Protein AF-A0A965Q0L2-F1 (afdb_monomer_lite)

pLDDT: mean 70.06, std 15.33, range [37.72, 89.75]

Sequence (156 aa):
MGNNLRKDFRWWAVSHHTKYLQKKIMDEVQKKPTAEKDEENMQDQEENAIVDRLFRSFEDLEKAIGSARKTLEERGEVPEEVVARLNSYDTILDKQRKLAHRLCENIKKGDWDEVTRQVGLINGLSGMIRDDARAILSSLSLNSDDEVSTDKMHFC

Radius of gyration: 21.9 Å; chains: 1; bounding box: 73×29×65 Å

Secondary structure (DSSP, 8-state):
---SHHHHHHHHHHHHHHHHHHHHHHHHHTS-----SS-TTTHHHHHHHHHHHHHHHHHHHHHHHHHHHHHHHHTS---HHHHHHHHHHHHHHHHHHHHHHHHHHHHHHT-HHHHHHHHHHHHHHHHHHHHHHHHHHHHHHHTTS-----------

Foldseek 3Di:
DDDDPVLVVLVVVLVVLVVVLLVVVVVVLPPDPDDDPDPVPPPVVVVVVSLVVQVVSLVSVVVSLVVVVVVQVVVPDDPPVLVVLSVVLVVLSVVLVVLSVVLVVCVVVVVSVSNVVSSVVSVVSVVVNVVVVVVSVVVVVVVPPPPPDPPDPPDD

Structure (mmCIF, N/CA/C/O backbone):
data_AF-A0A965Q0L2-F1
#
_entry.id   AF-A0A965Q0L2-F1
#
loop_
_atom_site.group_PDB
_atom_site.id
_atom_site.type_symbol
_atom_site.label_atom_id
_atom_site.label_alt_id
_atom_site.label_comp_id
_atom_site.label_asym_id
_atom_site.label_entity_id
_atom_site.label_seq_id
_atom_site.pdbx_PDB_ins_code
_atom_site.Cartn_x
_atom_site.Cartn_y
_atom_site.Cartn_z
_atom_site.occupancy
_atom_site.B_iso_or_equiv
_atom_site.auth_seq_id
_atom_site.auth_comp_id
_atom_site.auth_asym_id
_atom_site.auth_atom_id
_atom_site.pdbx_PDB_model_num
ATOM 1 N N . MET A 1 1 ? -18.254 20.289 20.245 1.00 41.69 1 MET A N 1
ATOM 2 C CA . MET A 1 1 ? -18.509 19.603 18.957 1.00 41.69 1 MET A CA 1
ATOM 3 C C . MET A 1 1 ? -17.598 20.227 17.906 1.00 41.69 1 MET A C 1
ATOM 5 O O . MET A 1 1 ? -17.702 21.428 17.717 1.00 41.69 1 MET A O 1
ATOM 9 N N . GLY A 1 2 ? -16.653 19.495 17.297 1.00 44.34 2 GLY A N 1
ATOM 10 C CA . GLY A 1 2 ? -15.778 20.132 16.292 1.00 44.34 2 GLY A CA 1
ATOM 11 C C . GLY A 1 2 ? -14.551 19.388 15.748 1.00 44.34 2 GLY A C 1
ATOM 12 O O . GLY A 1 2 ? -13.742 20.038 15.097 1.00 44.34 2 GLY A O 1
ATOM 13 N N . ASN A 1 3 ? -14.377 18.074 15.960 1.00 38.41 3 ASN A N 1
ATOM 14 C CA . ASN A 1 3 ? -13.125 17.385 15.576 1.00 38.41 3 ASN A CA 1
ATOM 15 C C . ASN A 1 3 ? -13.255 16.247 14.539 1.00 38.41 3 ASN A C 1
ATOM 17 O O . ASN A 1 3 ? -12.233 15.663 14.181 1.00 38.41 3 ASN A O 1
ATOM 21 N N . ASN A 1 4 ? -14.449 15.942 14.011 1.00 42.66 4 ASN A N 1
ATOM 22 C CA . ASN A 1 4 ? -14.614 14.812 13.076 1.00 42.66 4 ASN A CA 1
ATOM 23 C C . ASN A 1 4 ? -14.205 15.130 11.622 1.00 42.66 4 ASN A C 1
ATOM 25 O O . ASN A 1 4 ? -13.572 14.297 10.986 1.00 42.66 4 ASN A O 1
ATOM 29 N N . LEU A 1 5 ? -14.416 16.353 11.117 1.00 37.72 5 LEU A N 1
ATOM 30 C CA . LEU A 1 5 ? -14.138 16.671 9.701 1.00 37.72 5 LEU A CA 1
ATOM 31 C C . LEU A 1 5 ? -12.645 16.709 9.314 1.00 37.72 5 LEU A C 1
ATOM 33 O O . LEU A 1 5 ? -12.309 16.620 8.136 1.00 37.72 5 LEU A O 1
ATOM 37 N N . ARG A 1 6 ? -11.717 16.851 10.273 1.00 38.75 6 ARG A N 1
ATOM 38 C CA . ARG A 1 6 ? -10.276 16.955 9.960 1.00 38.75 6 ARG A CA 1
ATOM 39 C C . ARG A 1 6 ? -9.609 15.601 9.690 1.00 38.75 6 ARG A C 1
ATOM 41 O O . ARG A 1 6 ? -8.540 15.576 9.081 1.00 38.75 6 ARG A O 1
ATOM 48 N N . LYS A 1 7 ? -10.204 14.488 10.139 1.00 45.16 7 LYS A N 1
ATOM 49 C CA . LYS A 1 7 ? -9.625 13.139 9.989 1.00 45.16 7 LYS A CA 1
ATOM 50 C C . LYS A 1 7 ? -9.903 12.546 8.603 1.00 45.16 7 LYS A C 1
ATOM 52 O O . LYS A 1 7 ? -8.999 11.954 8.015 1.00 45.16 7 LYS A O 1
ATOM 57 N N . ASP A 1 8 ? -11.073 12.834 8.037 1.00 46.66 8 ASP A N 1
ATOM 58 C CA . ASP A 1 8 ? -11.461 12.396 6.689 1.00 46.66 8 ASP A CA 1
ATOM 59 C C . ASP A 1 8 ? -10.639 13.075 5.582 1.00 46.66 8 ASP A C 1
ATOM 61 O O . ASP A 1 8 ? -10.320 12.462 4.563 1.00 46.66 8 ASP A O 1
ATOM 65 N N . PHE A 1 9 ? -10.188 14.314 5.810 1.00 38.47 9 PHE A N 1
ATOM 66 C CA . PHE A 1 9 ? -9.386 15.060 4.835 1.00 38.47 9 PHE A CA 1
ATOM 67 C C . PHE A 1 9 ? -7.969 14.485 4.648 1.00 38.47 9 PHE A C 1
ATOM 69 O O . PHE A 1 9 ? -7.432 14.514 3.541 1.00 38.47 9 PHE A O 1
ATOM 76 N N . ARG A 1 10 ? -7.361 13.912 5.703 1.00 42.53 10 ARG A N 1
ATOM 77 C CA . ARG A 1 10 ? -6.024 13.285 5.612 1.00 42.53 10 ARG A CA 1
ATOM 78 C C . ARG A 1 10 ? -6.062 11.976 4.825 1.00 42.53 10 ARG A C 1
ATOM 80 O O . ARG A 1 10 ? -5.198 11.770 3.980 1.00 42.53 10 ARG A O 1
ATOM 87 N N . TRP A 1 11 ? -7.079 11.139 5.030 1.00 42.91 11 TRP A N 1
ATOM 88 C CA . TRP A 1 11 ? -7.253 9.907 4.249 1.00 42.91 11 TRP A CA 1
ATOM 89 C C . TRP A 1 11 ? -7.673 10.190 2.797 1.00 42.91 11 TRP A C 1
ATOM 91 O O . TRP A 1 11 ? -7.222 9.499 1.883 1.00 42.91 11 TRP A O 1
ATOM 101 N N . TRP A 1 12 ? -8.458 11.246 2.550 1.00 45.34 12 TRP A N 1
ATOM 102 C CA . TRP A 1 12 ? -8.792 11.694 1.193 1.00 45.34 12 TRP A CA 1
ATOM 103 C C . TRP A 1 12 ? -7.571 12.226 0.423 1.00 45.34 12 TRP A C 1
ATOM 105 O O . TRP A 1 12 ? -7.384 11.876 -0.743 1.00 45.34 12 TRP A O 1
ATOM 115 N N . ALA A 1 13 ? -6.692 12.993 1.077 1.00 40.41 13 ALA A N 1
ATOM 116 C CA . ALA A 1 13 ? -5.459 13.497 0.468 1.00 40.41 13 ALA A CA 1
ATOM 117 C C . ALA A 1 13 ? -4.478 12.367 0.102 1.00 40.41 13 ALA A C 1
ATOM 119 O O . ALA A 1 13 ? -3.941 12.360 -1.005 1.00 40.41 13 ALA A O 1
ATOM 120 N N . VAL A 1 14 ? -4.311 11.366 0.975 1.00 46.53 14 VAL A N 1
ATOM 121 C CA . VAL A 1 14 ? -3.512 10.159 0.682 1.00 46.53 14 VAL A CA 1
ATOM 122 C C . VAL A 1 14 ? -4.135 9.358 -0.475 1.00 46.53 14 VAL A C 1
ATOM 124 O O . VAL A 1 14 ? -3.426 8.887 -1.364 1.00 46.53 14 VAL A O 1
ATOM 127 N N . SER A 1 15 ? -5.469 9.279 -0.542 1.00 47.66 15 SER A N 1
ATOM 128 C CA . SER A 1 15 ? -6.220 8.610 -1.620 1.00 47.66 15 SER A CA 1
ATOM 129 C C . SER A 1 15 ? -6.094 9.304 -2.987 1.00 47.66 15 SER A C 1
ATOM 131 O O . SER A 1 15 ? -5.968 8.638 -4.016 1.00 47.66 15 SER A O 1
ATOM 133 N N . HIS A 1 16 ? -6.082 10.639 -3.031 1.00 48.56 16 HIS A N 1
ATOM 134 C CA . HIS A 1 16 ? -5.861 11.386 -4.275 1.00 48.56 16 HIS A CA 1
ATOM 135 C C . HIS A 1 16 ? -4.392 11.364 -4.717 1.00 48.56 16 HIS A C 1
ATOM 137 O O . HIS A 1 16 ? -4.116 11.263 -5.914 1.00 48.56 16 HIS A O 1
ATOM 143 N N . HIS A 1 17 ? -3.450 11.404 -3.770 1.00 49.12 17 HIS A N 1
ATOM 144 C CA . HIS A 1 17 ? -2.020 11.384 -4.072 1.00 49.12 17 HIS A CA 1
ATOM 145 C C . HIS A 1 17 ? -1.559 10.019 -4.605 1.00 49.12 17 HIS A C 1
ATOM 147 O O . HIS A 1 17 ? -0.851 9.957 -5.608 1.00 49.12 17 HIS A O 1
ATOM 153 N N . THR A 1 18 ? -2.038 8.922 -4.012 1.00 50.62 18 THR A N 1
ATOM 154 C CA . THR A 1 18 ? -1.736 7.553 -4.471 1.00 50.62 18 THR A CA 1
ATOM 155 C C . THR A 1 18 ? -2.287 7.276 -5.869 1.00 50.62 18 THR A C 1
ATOM 157 O O . THR A 1 18 ? -1.551 6.776 -6.714 1.00 50.62 18 THR A O 1
ATOM 160 N N . LYS A 1 19 ? -3.523 7.697 -6.176 1.00 58.16 19 LYS A N 1
ATOM 161 C CA . LYS A 1 19 ? -4.093 7.578 -7.533 1.00 58.16 19 LYS A CA 1
ATOM 162 C C . LYS A 1 19 ? -3.332 8.393 -8.581 1.00 58.16 19 LYS A C 1
ATOM 164 O O . LYS A 1 19 ? -3.154 7.926 -9.703 1.00 58.16 19 LYS A O 1
ATOM 169 N N . TYR A 1 20 ? -2.887 9.603 -8.233 1.00 57.06 20 TYR A N 1
ATOM 170 C CA . TYR A 1 20 ? -2.099 10.448 -9.135 1.00 57.06 20 TYR A CA 1
ATOM 171 C C . TYR A 1 20 ? -0.720 9.840 -9.419 1.00 57.06 20 TYR A C 1
ATOM 173 O O . TYR A 1 20 ? -0.300 9.774 -10.573 1.00 57.06 20 TYR A O 1
ATOM 181 N N . LEU A 1 21 ? -0.049 9.335 -8.380 1.00 56.47 21 LEU A N 1
ATOM 182 C CA . LEU A 1 21 ? 1.227 8.634 -8.511 1.00 56.47 21 LEU A CA 1
ATOM 183 C C . LEU A 1 21 ? 1.089 7.364 -9.356 1.00 56.47 21 LEU A C 1
ATOM 185 O O . LEU A 1 21 ? 1.885 7.151 -10.260 1.00 56.47 21 LEU A O 1
ATOM 189 N N . GLN A 1 22 ? 0.041 6.573 -9.133 1.00 58.31 22 GLN A N 1
ATOM 190 C CA . GLN A 1 22 ? -0.225 5.347 -9.889 1.00 58.31 22 GLN A CA 1
ATOM 191 C C . GLN A 1 22 ? -0.494 5.610 -11.372 1.00 58.31 22 GLN A C 1
ATOM 193 O O . GLN A 1 22 ? 0.039 4.901 -12.222 1.00 58.31 22 GLN A O 1
ATOM 198 N N . LYS A 1 23 ? -1.273 6.652 -11.695 1.00 68.12 23 LYS A N 1
ATOM 199 C CA . LYS A 1 23 ? -1.506 7.051 -13.087 1.00 68.12 23 LYS A CA 1
ATOM 200 C C . LYS A 1 23 ? -0.208 7.498 -13.760 1.00 68.12 23 LYS A C 1
ATOM 202 O O . LYS A 1 23 ? 0.078 7.063 -14.866 1.00 68.12 23 LYS A O 1
ATOM 207 N N . LYS A 1 24 ? 0.606 8.300 -13.067 1.00 66.88 24 LYS A N 1
ATOM 208 C CA . LYS A 1 24 ? 1.874 8.794 -13.613 1.00 66.88 24 LYS A CA 1
ATOM 209 C C . LYS A 1 24 ? 2.884 7.667 -13.869 1.00 66.88 24 LYS A C 1
ATOM 211 O O . LYS A 1 24 ? 3.582 7.716 -14.869 1.00 66.88 24 LYS A O 1
ATOM 216 N N . ILE A 1 25 ? 2.918 6.642 -13.014 1.00 63.81 25 ILE A N 1
ATOM 217 C CA . ILE A 1 25 ? 3.750 5.444 -13.219 1.00 63.81 25 ILE A CA 1
ATOM 218 C C . ILE A 1 25 ? 3.292 4.666 -14.455 1.00 63.81 25 ILE A C 1
ATOM 220 O O . ILE A 1 25 ? 4.123 4.254 -15.252 1.00 63.81 25 ILE A O 1
ATOM 224 N N . MET A 1 26 ? 1.983 4.486 -14.649 1.00 66.06 26 MET A N 1
ATOM 225 C CA . MET A 1 26 ? 1.468 3.810 -15.845 1.00 66.06 26 MET A CA 1
ATOM 226 C C . MET A 1 26 ? 1.730 4.606 -17.132 1.00 66.06 26 MET A C 1
ATOM 228 O O . MET A 1 26 ? 2.068 4.002 -18.146 1.00 66.06 26 MET A O 1
ATOM 232 N N . ASP A 1 27 ? 1.607 5.935 -17.082 1.00 71.69 27 ASP A N 1
ATOM 233 C CA . ASP A 1 27 ? 1.873 6.814 -18.227 1.00 71.69 27 ASP A CA 1
ATOM 234 C C . ASP A 1 27 ? 3.376 6.830 -18.599 1.00 71.69 27 ASP A C 1
ATOM 236 O O . ASP A 1 27 ? 3.710 6.831 -19.783 1.00 71.69 27 ASP A O 1
ATOM 240 N N . GLU A 1 28 ? 4.283 6.780 -17.614 1.00 64.56 28 GLU A N 1
ATOM 241 C CA . GLU A 1 28 ? 5.739 6.653 -17.825 1.00 64.56 28 GLU A CA 1
ATOM 242 C C . GLU A 1 28 ? 6.132 5.259 -18.349 1.00 64.56 28 GLU A C 1
ATOM 244 O O . GLU A 1 28 ? 6.885 5.154 -19.310 1.00 64.56 28 GLU A O 1
ATOM 249 N N . VAL A 1 29 ? 5.547 4.178 -17.817 1.00 58.47 29 VAL A N 1
ATOM 250 C CA . VAL A 1 29 ? 5.808 2.800 -18.292 1.00 58.47 29 VAL A CA 1
ATOM 251 C C . VAL A 1 29 ? 5.324 2.579 -19.736 1.00 58.47 29 VAL A C 1
ATOM 253 O O . VAL A 1 29 ? 5.875 1.748 -20.456 1.00 58.47 29 VAL A O 1
ATOM 256 N N . GLN A 1 30 ? 4.311 3.321 -20.198 1.00 58.50 30 GLN A N 1
ATOM 257 C CA . GLN A 1 30 ? 3.843 3.252 -21.588 1.00 58.50 30 GLN A CA 1
ATOM 258 C C . GLN A 1 30 ? 4.682 4.073 -22.581 1.00 58.50 30 GLN A C 1
ATOM 260 O O . GLN A 1 30 ? 4.542 3.872 -23.794 1.00 58.50 30 GLN A O 1
ATOM 265 N N . LYS A 1 31 ? 5.582 4.953 -22.119 1.00 63.66 31 LYS A N 1
ATOM 266 C CA . LYS A 1 31 ? 6.577 5.589 -22.991 1.00 63.66 31 LYS A CA 1
ATOM 267 C C . LYS A 1 31 ? 7.643 4.560 -23.366 1.00 63.66 31 LYS A C 1
ATOM 269 O O . LYS A 1 31 ? 8.624 4.340 -22.667 1.00 63.66 31 LYS A O 1
ATOM 274 N N . LYS A 1 32 ? 7.437 3.917 -24.516 1.00 51.00 32 LYS A N 1
ATOM 275 C CA . LYS A 1 32 ? 8.444 3.080 -25.181 1.00 51.00 32 LYS A CA 1
ATOM 276 C C . LYS A 1 32 ? 9.757 3.873 -25.334 1.00 51.00 32 LYS A C 1
ATOM 278 O O . LYS A 1 32 ? 9.684 5.000 -25.825 1.00 51.00 32 LYS A O 1
ATOM 283 N N . PRO A 1 33 ? 10.934 3.300 -25.024 1.00 51.66 33 PRO A N 1
ATOM 284 C CA . PRO A 1 33 ? 12.201 3.958 -25.308 1.00 51.66 33 PRO A CA 1
ATOM 285 C C . PRO A 1 33 ? 12.387 4.010 -26.828 1.00 51.66 33 PRO A C 1
ATOM 287 O O . PRO A 1 33 ? 12.630 2.995 -27.487 1.00 51.66 33 PRO A O 1
ATOM 290 N N . THR A 1 34 ? 12.198 5.189 -27.415 1.00 48.28 34 THR A N 1
ATOM 291 C CA . THR A 1 34 ? 12.641 5.473 -28.778 1.00 48.28 34 THR A CA 1
ATOM 292 C C . THR A 1 34 ? 14.156 5.545 -28.762 1.00 48.28 34 THR A C 1
ATOM 294 O O . THR A 1 34 ? 14.743 6.382 -28.087 1.00 48.28 34 THR A O 1
ATOM 297 N N . ALA A 1 35 ? 14.768 4.607 -29.476 1.00 52.50 35 ALA A N 1
ATOM 298 C CA . ALA A 1 35 ? 16.201 4.488 -29.632 1.00 52.50 35 ALA A CA 1
ATOM 299 C C . ALA A 1 35 ? 16.779 5.706 -30.363 1.00 52.50 35 ALA A C 1
ATOM 301 O O . ALA A 1 35 ? 16.872 5.685 -31.584 1.00 52.50 35 ALA A O 1
ATOM 302 N N . GLU A 1 36 ? 17.224 6.716 -29.623 1.00 51.69 36 GLU A N 1
ATOM 303 C CA . GLU A 1 36 ? 18.281 7.624 -30.062 1.00 51.69 36 GLU A CA 1
ATOM 304 C C . GLU A 1 36 ? 19.266 7.796 -28.902 1.00 51.69 36 GLU A C 1
ATOM 306 O O . GLU A 1 36 ? 18.917 8.164 -27.784 1.00 51.69 36 GLU A O 1
ATOM 311 N N . LYS A 1 37 ? 20.499 7.367 -29.170 1.00 51.00 37 LYS A N 1
ATOM 312 C CA . LYS A 1 37 ? 21.634 7.397 -28.254 1.00 51.00 37 LYS A CA 1
ATOM 313 C C . LYS A 1 37 ? 21.974 8.860 -27.985 1.00 51.00 37 LYS A C 1
ATOM 315 O O . LYS A 1 37 ? 22.260 9.545 -28.957 1.00 51.00 37 LYS A O 1
ATOM 320 N N . ASP A 1 38 ? 21.872 9.287 -26.722 1.00 48.75 38 ASP A N 1
ATOM 321 C CA . ASP A 1 38 ? 22.648 10.356 -26.044 1.00 48.75 38 A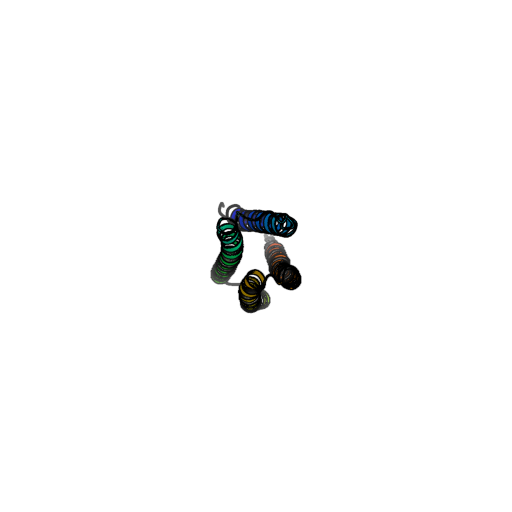SP A CA 1
ATOM 322 C C . ASP A 1 38 ? 21.953 10.891 -24.749 1.00 48.75 38 ASP A C 1
ATOM 324 O O . ASP A 1 38 ? 22.241 11.997 -24.297 1.00 48.75 38 ASP A O 1
ATOM 328 N N . GLU A 1 39 ? 21.075 10.111 -24.088 1.00 52.00 39 GLU A N 1
ATOM 329 C CA . GLU A 1 39 ? 20.317 10.520 -22.875 1.00 52.00 39 GLU A CA 1
ATOM 330 C C . GLU A 1 39 ? 20.530 9.618 -21.630 1.00 52.00 39 GLU A C 1
ATOM 332 O O . GLU A 1 39 ? 19.683 9.544 -20.743 1.00 52.00 39 GLU A O 1
ATOM 337 N N . GLU A 1 40 ? 21.669 8.934 -21.498 1.00 48.31 40 GLU A N 1
ATOM 338 C CA . GLU A 1 40 ? 21.883 7.926 -20.433 1.00 48.31 40 GLU A CA 1
ATOM 339 C C . GLU A 1 40 ? 21.947 8.465 -18.982 1.00 48.31 40 GLU A C 1
ATOM 341 O O . GLU A 1 40 ? 22.000 7.674 -18.050 1.00 48.31 40 GLU A O 1
ATOM 346 N N . ASN A 1 41 ? 21.916 9.783 -18.739 1.00 48.91 41 ASN A N 1
ATOM 347 C CA . ASN A 1 41 ? 22.070 10.346 -17.382 1.00 48.91 41 ASN A CA 1
ATOM 348 C C . ASN A 1 41 ? 20.782 10.958 -16.788 1.00 48.91 41 ASN A C 1
ATOM 350 O O . ASN A 1 41 ? 20.764 11.346 -15.621 1.00 48.91 41 ASN A O 1
ATOM 354 N N . MET A 1 42 ? 19.706 11.083 -17.574 1.00 50.22 42 MET A N 1
ATOM 355 C CA . MET A 1 42 ? 18.461 11.734 -17.126 1.00 50.22 42 MET A CA 1
ATOM 356 C C . MET A 1 42 ? 17.368 10.725 -16.731 1.00 50.22 42 MET A C 1
ATOM 358 O O . MET A 1 42 ? 16.510 11.038 -15.908 1.00 50.22 42 MET A O 1
ATOM 362 N N . GLN A 1 43 ? 17.438 9.501 -17.260 1.00 50.28 43 GLN A N 1
ATOM 363 C CA . GLN A 1 43 ? 16.435 8.447 -17.069 1.00 50.28 43 GLN A CA 1
ATOM 364 C C . GLN A 1 43 ? 16.564 7.750 -15.698 1.00 50.28 43 GLN A C 1
ATOM 366 O O . GLN A 1 43 ? 15.563 7.532 -15.012 1.00 50.28 43 GLN A O 1
ATOM 371 N N . ASP A 1 44 ? 17.796 7.567 -15.209 1.00 55.03 44 ASP A N 1
ATOM 372 C CA . ASP A 1 44 ? 18.084 7.006 -13.879 1.00 55.03 44 ASP A CA 1
ATOM 373 C C . ASP A 1 44 ? 17.518 7.855 -12.722 1.00 55.03 44 ASP A C 1
ATOM 375 O O . ASP A 1 44 ? 17.176 7.332 -11.657 1.00 55.03 44 ASP A O 1
ATOM 379 N N . GLN A 1 45 ? 17.405 9.178 -12.887 1.00 56.59 45 GLN A N 1
ATOM 380 C CA . GLN A 1 45 ? 16.843 10.046 -11.844 1.00 56.59 45 GLN A CA 1
ATOM 381 C C . GLN A 1 45 ? 15.323 9.901 -11.712 1.00 56.59 45 GLN A C 1
ATOM 383 O O . GLN A 1 45 ? 14.798 9.990 -10.598 1.00 56.59 45 GLN A O 1
ATOM 388 N N . GLU A 1 46 ? 14.607 9.681 -12.816 1.00 59.47 46 GLU A N 1
AT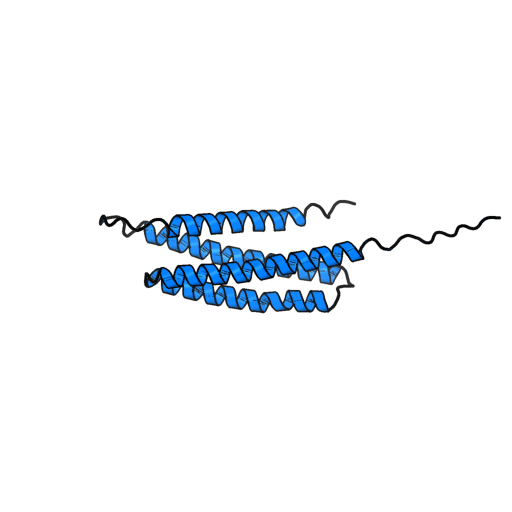OM 389 C CA . GLU A 1 46 ? 13.143 9.604 -12.807 1.00 59.47 46 GLU A CA 1
ATOM 390 C C . GLU A 1 46 ? 12.646 8.241 -12.302 1.00 59.47 46 GLU A C 1
ATOM 392 O O . GLU A 1 46 ? 11.718 8.186 -11.488 1.00 59.47 46 GLU A O 1
ATOM 397 N N . GLU A 1 47 ? 13.332 7.154 -12.664 1.00 61.09 47 GLU A N 1
ATOM 398 C CA . GLU A 1 47 ? 13.042 5.806 -12.161 1.00 61.09 47 GLU A CA 1
ATOM 399 C C . GLU A 1 47 ? 13.236 5.704 -10.641 1.00 61.09 47 GLU A C 1
ATOM 401 O O . GLU A 1 47 ? 12.355 5.219 -9.920 1.00 61.09 47 GLU A O 1
ATOM 406 N N . ASN A 1 48 ? 14.340 6.253 -10.125 1.00 67.06 48 ASN A N 1
ATOM 407 C CA . ASN A 1 48 ? 14.583 6.325 -8.683 1.00 67.06 48 ASN A CA 1
ATOM 408 C C . ASN A 1 48 ? 13.536 7.206 -7.977 1.00 67.06 48 ASN A C 1
ATOM 410 O O . ASN A 1 48 ? 13.038 6.842 -6.911 1.00 67.06 48 ASN A O 1
ATOM 414 N N . ALA A 1 49 ? 13.109 8.312 -8.597 1.00 75.56 49 ALA A N 1
ATOM 415 C CA . ALA A 1 49 ? 12.074 9.174 -8.030 1.00 75.56 49 ALA A CA 1
ATOM 416 C C . ALA A 1 49 ? 10.701 8.482 -7.931 1.00 75.56 49 ALA A C 1
ATOM 418 O O . ALA A 1 49 ? 9.936 8.760 -7.001 1.00 75.56 49 ALA A O 1
ATOM 419 N N . ILE A 1 50 ? 10.363 7.598 -8.873 1.00 72.56 50 ILE A N 1
ATOM 420 C CA . ILE A 1 50 ? 9.121 6.812 -8.853 1.00 72.56 50 ILE A CA 1
ATOM 421 C C . ILE A 1 50 ? 9.141 5.792 -7.714 1.00 72.56 50 ILE A C 1
ATOM 423 O O . ILE A 1 50 ? 8.185 5.710 -6.935 1.00 72.56 50 ILE A O 1
ATOM 427 N N . VAL A 1 51 ? 10.236 5.045 -7.600 1.00 76.56 51 VAL A N 1
ATOM 428 C CA . VAL A 1 51 ? 10.438 4.054 -6.542 1.00 76.56 51 VAL A CA 1
ATOM 429 C C . VAL A 1 51 ? 10.403 4.717 -5.164 1.00 76.56 51 VAL A C 1
ATOM 431 O O . VAL A 1 51 ? 9.687 4.257 -4.274 1.00 76.56 51 VAL A O 1
ATOM 434 N N . ASP A 1 52 ? 11.087 5.846 -4.994 1.00 78.69 52 ASP A N 1
ATOM 435 C CA . ASP A 1 52 ? 11.094 6.594 -3.735 1.00 78.69 52 ASP A CA 1
ATOM 436 C C . ASP A 1 52 ? 9.690 7.053 -3.330 1.00 78.69 52 ASP A C 1
ATOM 438 O O . ASP A 1 52 ? 9.304 6.988 -2.159 1.00 78.69 52 ASP A O 1
ATOM 442 N N . ARG A 1 53 ? 8.882 7.495 -4.299 1.00 78.56 53 ARG A N 1
ATOM 443 C CA . ARG A 1 53 ? 7.481 7.866 -4.054 1.00 78.56 53 ARG A CA 1
ATOM 444 C C . ARG A 1 53 ? 6.636 6.665 -3.647 1.00 78.56 53 ARG A C 1
ATOM 446 O O . ARG A 1 53 ? 5.766 6.816 -2.790 1.00 78.56 53 ARG A O 1
ATOM 453 N N . LEU A 1 54 ? 6.893 5.488 -4.216 1.00 80.25 54 LEU A N 1
ATOM 454 C CA . LEU A 1 54 ? 6.220 4.253 -3.822 1.00 80.25 54 LEU A CA 1
ATOM 455 C C . LEU A 1 54 ? 6.536 3.898 -2.362 1.00 80.25 54 LEU A C 1
ATOM 457 O O . LEU A 1 54 ? 5.609 3.688 -1.579 1.00 80.25 54 LEU A O 1
ATOM 461 N N . PHE A 1 55 ? 7.809 3.913 -1.963 1.00 80.88 55 PHE A N 1
ATOM 462 C CA . PHE A 1 55 ? 8.193 3.649 -0.572 1.00 80.88 55 PHE A CA 1
ATOM 463 C C . PHE A 1 55 ? 7.602 4.674 0.401 1.00 80.88 55 PHE A C 1
ATOM 465 O O . PHE A 1 55 ? 7.032 4.283 1.420 1.00 80.88 55 PHE A O 1
ATOM 472 N N . ARG A 1 56 ? 7.621 5.969 0.055 1.00 82.38 56 ARG A N 1
ATOM 473 C CA . ARG A 1 56 ? 6.943 7.009 0.851 1.00 82.38 56 ARG A CA 1
ATOM 474 C C . ARG A 1 56 ? 5.450 6.735 1.014 1.00 82.38 56 ARG A C 1
ATOM 476 O O . ARG A 1 56 ? 4.910 6.935 2.096 1.00 82.38 56 ARG A O 1
ATOM 483 N N . SER A 1 57 ? 4.784 6.236 -0.029 1.00 79.00 57 SER A N 1
ATOM 484 C CA . SER A 1 57 ? 3.360 5.897 0.059 1.00 79.00 57 SER A CA 1
ATOM 485 C C . SER A 1 57 ? 3.079 4.755 1.044 1.00 79.00 57 SER A C 1
ATOM 487 O O . SER A 1 57 ? 2.051 4.779 1.720 1.00 79.00 57 SER A O 1
ATOM 489 N N . PHE A 1 58 ? 4.000 3.793 1.184 1.00 82.00 58 PHE A N 1
ATOM 490 C CA . PHE A 1 58 ? 3.890 2.744 2.200 1.00 82.00 58 PHE A CA 1
ATOM 491 C C . PHE A 1 58 ? 4.099 3.296 3.608 1.00 82.00 58 PHE A C 1
ATOM 493 O O . PHE A 1 58 ? 3.312 2.985 4.497 1.00 82.00 58 PHE A O 1
ATOM 500 N N . GLU A 1 59 ? 5.094 4.165 3.809 1.00 82.75 59 GLU A N 1
ATOM 501 C CA . GLU A 1 59 ? 5.315 4.820 5.105 1.00 82.75 59 GLU A CA 1
ATOM 502 C C . GLU A 1 59 ? 4.111 5.662 5.542 1.00 82.75 59 GLU A C 1
ATOM 504 O O . GLU A 1 59 ? 3.737 5.677 6.716 1.00 82.75 59 GLU A O 1
ATOM 509 N N . ASP A 1 60 ? 3.495 6.381 4.605 1.00 78.62 60 ASP A N 1
ATOM 510 C CA . ASP A 1 60 ? 2.300 7.172 4.883 1.00 78.62 60 ASP A CA 1
ATOM 511 C C . ASP A 1 60 ? 1.113 6.275 5.256 1.00 78.62 60 ASP A C 1
ATOM 513 O O . ASP A 1 60 ? 0.371 6.596 6.190 1.00 78.62 60 ASP A O 1
ATOM 517 N N . LEU A 1 61 ? 0.959 5.131 4.580 1.00 78.88 61 LEU A N 1
ATOM 518 C CA . LEU A 1 61 ? -0.070 4.140 4.896 1.00 78.88 61 LEU A CA 1
ATOM 519 C C . LEU A 1 61 ? 0.154 3.511 6.282 1.00 78.88 61 LEU A C 1
ATOM 521 O O . LEU A 1 61 ? -0.785 3.432 7.074 1.00 78.88 61 LEU A O 1
ATOM 525 N N . GLU A 1 62 ? 1.390 3.150 6.619 1.00 83.12 62 GLU A N 1
ATOM 526 C CA . GLU A 1 62 ? 1.786 2.647 7.942 1.00 83.12 62 GLU A CA 1
ATOM 527 C C . GLU A 1 62 ? 1.482 3.654 9.054 1.00 83.12 62 GLU A C 1
ATOM 529 O O . GLU A 1 62 ? 0.843 3.322 10.055 1.00 83.12 62 GLU A O 1
ATOM 534 N N . LYS A 1 63 ? 1.874 4.921 8.867 1.00 81.06 63 LYS A N 1
ATOM 535 C CA . LYS A 1 63 ? 1.570 5.997 9.824 1.00 81.06 63 LYS A CA 1
ATOM 536 C C . LYS A 1 63 ? 0.068 6.179 10.000 1.00 81.06 63 LYS A C 1
ATOM 538 O O . LYS A 1 63 ? -0.391 6.455 11.113 1.00 81.06 63 LYS A O 1
ATOM 543 N N . ALA A 1 64 ? -0.702 6.054 8.921 1.00 78.94 64 ALA A N 1
ATOM 544 C CA . ALA A 1 64 ? -2.149 6.188 8.957 1.00 78.94 64 ALA A CA 1
ATOM 545 C C . ALA A 1 64 ? -2.805 5.030 9.727 1.00 78.94 64 ALA A C 1
ATOM 547 O O . ALA A 1 64 ? -3.637 5.285 10.601 1.00 78.94 64 ALA A O 1
ATOM 548 N N . ILE A 1 65 ? -2.374 3.788 9.485 1.00 79.06 65 ILE A N 1
ATOM 549 C CA . ILE A 1 65 ? -2.829 2.595 10.217 1.00 79.06 65 ILE A CA 1
ATOM 550 C C . ILE A 1 65 ? -2.463 2.701 11.702 1.00 79.06 65 ILE A C 1
ATOM 552 O O . ILE A 1 65 ? -3.332 2.538 12.560 1.00 79.06 65 ILE A O 1
ATOM 556 N N . GLY A 1 66 ? -1.220 3.072 12.025 1.00 79.00 66 GLY A N 1
ATOM 557 C CA . GLY A 1 66 ? -0.780 3.270 13.409 1.00 79.00 66 GLY A CA 1
ATOM 558 C C . GLY A 1 66 ? -1.562 4.375 14.130 1.00 79.00 66 GLY A C 1
ATOM 559 O O . GLY A 1 66 ? -1.965 4.214 15.281 1.00 79.00 66 GLY A O 1
ATOM 560 N N . SER A 1 67 ? -1.862 5.480 13.439 1.00 79.94 67 SER A N 1
ATOM 561 C CA . SER A 1 67 ? -2.692 6.565 13.989 1.00 79.94 67 SER A CA 1
ATOM 562 C C . SER A 1 67 ? -4.142 6.128 14.226 1.00 79.94 67 SER A C 1
ATOM 564 O O . SER A 1 67 ? -4.755 6.535 15.217 1.00 79.94 67 SER A O 1
ATOM 566 N N . ALA A 1 68 ? -4.698 5.315 13.322 1.00 76.50 68 ALA A N 1
ATOM 567 C CA . ALA A 1 68 ? -6.041 4.762 13.453 1.00 76.50 68 ALA A CA 1
ATOM 568 C C . ALA A 1 68 ? -6.126 3.808 14.648 1.00 76.50 68 ALA A C 1
ATOM 570 O O . ALA A 1 68 ? -7.020 3.972 15.474 1.00 76.50 68 ALA A O 1
ATOM 571 N N . ARG A 1 69 ? -5.151 2.901 14.799 1.00 78.94 69 ARG A N 1
ATOM 572 C CA . ARG A 1 69 ? -5.024 2.026 15.973 1.00 78.94 69 ARG A CA 1
ATOM 573 C C . ARG A 1 69 ? -5.003 2.815 17.274 1.00 78.94 69 ARG A C 1
ATOM 575 O O . ARG A 1 69 ? -5.858 2.593 18.119 1.00 78.94 69 ARG A O 1
ATOM 582 N N . LYS A 1 70 ? -4.109 3.800 17.391 1.00 80.81 70 LYS A N 1
ATOM 583 C CA . LYS A 1 70 ? -4.015 4.638 18.594 1.00 80.81 70 LYS A CA 1
ATOM 584 C C . LYS A 1 70 ? -5.336 5.349 18.912 1.00 80.81 70 LYS A C 1
ATOM 586 O O . LYS A 1 70 ? -5.765 5.386 20.056 1.00 80.81 70 LYS A O 1
ATOM 591 N N . THR A 1 71 ? -6.004 5.888 17.891 1.00 79.00 71 THR A N 1
ATOM 592 C CA . THR A 1 71 ? -7.309 6.553 18.062 1.00 79.00 71 THR A CA 1
ATOM 593 C C . THR A 1 71 ? -8.391 5.582 18.542 1.00 79.00 71 THR A C 1
ATOM 595 O O . THR A 1 71 ? -9.277 5.980 19.291 1.00 79.00 71 THR A O 1
ATOM 598 N N . LEU A 1 72 ? -8.360 4.337 18.067 1.00 76.00 72 LEU A N 1
ATOM 599 C CA . LEU A 1 72 ? -9.300 3.295 18.463 1.00 76.00 72 LEU A CA 1
ATOM 600 C C . LEU A 1 72 ? -9.020 2.833 19.900 1.00 76.00 72 LEU A C 1
ATOM 602 O O . LEU A 1 72 ? -9.941 2.807 20.706 1.00 76.00 72 LEU A O 1
ATOM 606 N N . GLU A 1 73 ? -7.757 2.588 20.251 1.00 78.31 73 GLU A N 1
ATOM 607 C CA . GLU A 1 73 ? -7.324 2.261 21.618 1.00 78.31 73 GLU A CA 1
ATOM 608 C C . GLU A 1 73 ? -7.753 3.349 22.630 1.00 78.31 73 GLU A C 1
ATOM 610 O O . GLU A 1 73 ? -8.257 3.032 23.704 1.00 78.31 73 GLU A O 1
ATOM 615 N N . GLU A 1 74 ? -7.651 4.635 22.268 1.00 79.94 74 GLU A N 1
ATOM 616 C CA . GLU A 1 74 ? -8.106 5.766 23.100 1.00 79.94 74 GLU A CA 1
ATOM 617 C C . GLU A 1 74 ? -9.632 5.809 23.321 1.00 79.94 74 GLU A C 1
ATOM 619 O O . GLU A 1 74 ? -10.091 6.421 24.285 1.00 79.94 74 GLU A O 1
ATOM 624 N N . ARG A 1 75 ? -10.432 5.188 22.441 1.00 73.44 75 ARG A N 1
ATOM 625 C CA . ARG A 1 75 ? -11.902 5.135 22.559 1.00 73.44 75 ARG A CA 1
ATOM 626 C C . ARG A 1 75 ? -12.402 4.000 23.460 1.00 73.44 75 ARG A C 1
ATOM 628 O O . ARG A 1 75 ? -13.583 3.991 23.792 1.00 73.44 75 ARG A O 1
ATOM 635 N N . GLY A 1 76 ? -11.524 3.095 23.891 1.00 68.81 76 GLY A N 1
ATOM 636 C CA . GLY A 1 76 ? -11.829 2.038 24.858 1.00 68.81 76 GLY A CA 1
ATOM 637 C C . GLY A 1 76 ? -12.478 0.803 24.234 1.00 68.81 76 GLY A C 1
ATOM 638 O O . GLY A 1 76 ? -11.839 -0.242 24.150 1.00 68.81 76 GLY A O 1
ATOM 639 N N . GLU A 1 77 ? -13.727 0.904 23.781 1.00 70.75 77 GLU A N 1
ATOM 640 C CA . GLU A 1 77 ? -14.463 -0.243 23.230 1.00 70.75 77 GLU A CA 1
ATOM 641 C C . GLU A 1 77 ? -14.274 -0.352 21.714 1.00 70.75 77 GLU A C 1
ATOM 643 O O . GLU A 1 77 ? -14.972 0.270 20.913 1.00 70.75 77 GLU A O 1
ATOM 648 N N . VAL A 1 78 ? -13.291 -1.158 21.313 1.00 76.19 78 VAL A N 1
ATOM 649 C CA . VAL A 1 78 ? -13.057 -1.525 19.913 1.00 76.19 78 VAL A CA 1
ATOM 650 C C . VAL A 1 78 ? -13.316 -3.018 19.777 1.00 76.19 78 VAL A C 1
ATOM 652 O O . VAL A 1 78 ? -12.701 -3.792 20.512 1.00 76.19 78 VAL A O 1
ATOM 655 N N . PRO A 1 79 ? -14.176 -3.454 18.841 1.00 82.62 79 PRO A N 1
ATOM 656 C CA . PRO A 1 79 ? -14.377 -4.874 18.596 1.00 82.62 79 PRO A CA 1
ATOM 657 C C . PRO A 1 79 ? -13.046 -5.573 18.295 1.00 82.62 79 PRO A C 1
ATOM 659 O O . PRO A 1 79 ? -12.266 -5.097 17.467 1.00 82.62 79 PRO A O 1
ATOM 662 N N . GLU A 1 80 ? -12.797 -6.716 18.935 1.00 81.75 80 GLU A N 1
ATOM 663 C CA . GLU A 1 80 ? -11.553 -7.484 18.774 1.00 81.75 80 GLU A CA 1
ATOM 664 C C . GLU A 1 80 ? -11.282 -7.832 17.300 1.00 81.75 80 GLU A C 1
ATOM 666 O O . GLU A 1 80 ? -10.146 -7.769 16.831 1.00 81.75 80 GLU A O 1
ATOM 671 N N . GLU A 1 81 ? -12.344 -8.078 16.530 1.00 84.00 81 GLU A N 1
ATOM 672 C CA . GLU A 1 81 ? -12.284 -8.311 15.086 1.00 84.00 81 GLU A CA 1
ATOM 673 C C . GLU A 1 81 ? -11.668 -7.129 14.312 1.00 84.00 81 GLU A C 1
ATOM 675 O O . GLU A 1 81 ? -10.889 -7.328 13.378 1.00 84.00 81 GLU A O 1
ATOM 680 N N . VAL A 1 82 ? -11.956 -5.886 14.712 1.00 82.56 82 VAL A N 1
ATOM 681 C CA . VAL A 1 82 ? -11.388 -4.683 14.082 1.00 82.56 82 VAL A CA 1
ATOM 682 C C . VAL A 1 82 ? -9.892 -4.580 14.376 1.00 82.56 82 VAL A C 1
ATOM 684 O O . VAL A 1 82 ? -9.108 -4.264 13.479 1.00 82.56 82 VAL A O 1
ATOM 687 N N . VAL A 1 83 ? -9.475 -4.894 15.605 1.00 81.50 83 VAL A N 1
ATOM 688 C CA . VAL A 1 83 ? -8.055 -4.914 15.990 1.00 81.50 83 VAL A CA 1
ATOM 689 C C . VAL A 1 83 ? -7.308 -6.016 15.236 1.00 81.50 83 VAL A C 1
ATOM 691 O O . VAL A 1 83 ? -6.240 -5.763 14.675 1.00 81.50 83 VAL A O 1
ATOM 694 N N . ALA A 1 84 ? -7.887 -7.216 15.143 1.00 84.88 84 ALA A N 1
ATOM 695 C CA . ALA A 1 84 ? -7.317 -8.328 14.386 1.00 84.88 84 ALA A CA 1
ATOM 696 C C . ALA A 1 84 ? -7.128 -7.979 12.898 1.00 84.88 84 ALA A C 1
ATOM 698 O O . ALA A 1 84 ? -6.075 -8.267 12.321 1.00 84.88 84 ALA A O 1
ATOM 699 N N . ARG A 1 85 ? -8.103 -7.296 12.284 1.00 84.44 85 ARG A N 1
ATOM 700 C CA . ARG A 1 85 ? -8.005 -6.824 10.893 1.00 84.44 85 ARG A CA 1
ATOM 701 C C . ARG A 1 85 ? -6.921 -5.768 10.711 1.00 84.44 85 ARG A C 1
ATOM 703 O O . ARG A 1 85 ? -6.128 -5.886 9.781 1.00 84.44 85 ARG A O 1
ATOM 710 N N . LEU A 1 86 ? -6.802 -4.803 11.622 1.00 82.44 86 LEU A N 1
ATOM 711 C CA . LEU A 1 86 ? -5.716 -3.815 11.577 1.00 82.44 86 LEU A CA 1
ATOM 712 C C . LEU A 1 86 ? -4.333 -4.472 11.689 1.00 82.44 86 LEU A C 1
ATOM 714 O O . LEU A 1 86 ? -3.434 -4.108 10.937 1.00 82.44 86 LEU A O 1
ATOM 718 N N . ASN A 1 87 ? -4.180 -5.484 12.546 1.00 83.81 87 ASN A N 1
ATOM 719 C CA . ASN A 1 87 ? -2.933 -6.251 12.656 1.00 83.81 87 ASN A CA 1
ATOM 720 C C . ASN A 1 87 ? -2.615 -7.038 11.370 1.00 83.81 87 ASN A C 1
ATOM 722 O O . ASN A 1 87 ? -1.451 -7.254 11.030 1.00 83.81 87 ASN A O 1
ATOM 726 N N . SER A 1 88 ? -3.636 -7.452 10.611 1.00 85.50 88 SER A N 1
ATOM 727 C CA . SER A 1 88 ? -3.431 -8.131 9.326 1.00 85.50 88 SER A CA 1
ATOM 728 C C . SER A 1 88 ? -2.809 -7.212 8.261 1.00 85.50 88 SER A C 1
ATOM 730 O O . SER A 1 88 ? -2.095 -7.694 7.375 1.00 85.50 88 SER A O 1
ATOM 732 N N . TYR A 1 89 ? -3.005 -5.890 8.372 1.00 86.94 89 TYR A N 1
ATOM 733 C CA . TYR A 1 89 ? -2.424 -4.922 7.440 1.00 86.94 89 TYR A CA 1
ATOM 734 C C . TYR A 1 89 ? -0.905 -4.861 7.533 1.00 86.94 89 TYR A C 1
ATOM 736 O O . TYR A 1 89 ? -0.266 -4.725 6.492 1.00 86.94 89 TYR A O 1
ATOM 744 N N . ASP A 1 90 ? -0.319 -5.061 8.716 1.00 83.75 90 ASP A N 1
ATOM 745 C CA . ASP A 1 90 ? 1.140 -5.108 8.881 1.00 83.75 90 ASP A CA 1
ATOM 746 C C . ASP A 1 90 ? 1.750 -6.218 8.011 1.00 83.75 90 ASP A C 1
ATOM 748 O O . ASP A 1 90 ? 2.740 -6.015 7.311 1.00 83.75 90 ASP A O 1
ATOM 752 N N . THR A 1 91 ? 1.093 -7.381 7.949 1.00 87.94 91 THR A N 1
ATOM 753 C CA . THR A 1 91 ? 1.537 -8.499 7.099 1.00 87.94 91 THR A CA 1
ATOM 754 C C . THR A 1 91 ? 1.416 -8.176 5.607 1.00 87.94 91 THR A C 1
ATOM 756 O O . THR A 1 91 ? 2.225 -8.636 4.795 1.00 87.94 91 THR A O 1
ATOM 759 N N . ILE A 1 92 ? 0.398 -7.409 5.212 1.00 87.12 92 ILE A N 1
ATOM 760 C CA . ILE A 1 92 ? 0.197 -7.008 3.815 1.00 87.12 92 ILE A CA 1
ATOM 761 C C . ILE A 1 92 ? 1.221 -5.942 3.410 1.00 87.12 92 ILE A C 1
ATOM 763 O O . ILE A 1 92 ? 1.826 -6.067 2.345 1.00 87.12 92 ILE A O 1
ATOM 767 N N . LEU A 1 93 ? 1.476 -4.955 4.268 1.00 85.00 93 LEU A N 1
ATOM 768 C CA . LEU A 1 93 ? 2.506 -3.932 4.076 1.00 85.00 93 LEU A CA 1
ATOM 769 C C . LEU A 1 93 ? 3.894 -4.556 3.918 1.00 85.00 93 LEU A C 1
ATOM 771 O O . LEU A 1 93 ? 4.641 -4.213 3.001 1.00 85.00 93 LEU A O 1
ATOM 775 N N . ASP A 1 94 ? 4.207 -5.560 4.734 1.00 88.19 94 ASP A N 1
ATOM 776 C CA . ASP A 1 94 ? 5.477 -6.277 4.659 1.00 88.19 94 ASP A CA 1
ATOM 777 C C . ASP A 1 94 ? 5.635 -7.035 3.322 1.00 88.19 94 ASP A C 1
ATOM 779 O O . ASP A 1 94 ? 6.720 -7.097 2.732 1.00 88.19 94 ASP A O 1
ATOM 783 N N . LYS A 1 95 ? 4.531 -7.561 2.769 1.00 88.81 95 LYS A N 1
ATOM 784 C CA . LYS A 1 95 ? 4.500 -8.137 1.411 1.00 88.81 95 LYS A CA 1
ATOM 785 C C . LYS A 1 95 ? 4.680 -7.067 0.332 1.00 88.81 95 LYS A C 1
ATOM 787 O O . LYS A 1 95 ? 5.410 -7.311 -0.628 1.00 88.81 95 LYS A O 1
ATOM 792 N N . GLN A 1 96 ? 4.058 -5.899 0.478 1.00 85.62 96 GLN A N 1
ATOM 793 C CA . GLN A 1 96 ? 4.207 -4.786 -0.465 1.00 85.62 96 GLN A CA 1
ATOM 794 C C . GLN A 1 96 ? 5.642 -4.257 -0.506 1.00 85.62 96 GLN A C 1
ATOM 796 O O . GLN A 1 96 ? 6.177 -4.070 -1.597 1.00 85.62 96 GLN A O 1
ATOM 801 N N . ARG A 1 97 ? 6.307 -4.125 0.649 1.00 87.38 97 ARG A N 1
ATOM 802 C CA . ARG A 1 97 ? 7.733 -3.768 0.728 1.00 87.38 97 ARG A CA 1
ATOM 803 C C . ARG A 1 97 ? 8.610 -4.776 -0.012 1.00 87.38 97 ARG A C 1
ATOM 805 O O . ARG A 1 97 ? 9.438 -4.389 -0.831 1.00 87.38 97 ARG A O 1
ATOM 812 N N . LYS A 1 98 ? 8.394 -6.079 0.206 1.00 89.75 98 LYS A N 1
ATOM 813 C CA . LYS A 1 98 ? 9.129 -7.146 -0.504 1.00 89.75 98 LYS A CA 1
ATOM 814 C C . LYS A 1 98 ? 8.918 -7.087 -2.018 1.00 89.75 98 LYS A C 1
ATOM 816 O O . LYS A 1 98 ? 9.873 -7.276 -2.767 1.00 89.75 98 LYS A O 1
ATOM 821 N N . LEU A 1 99 ? 7.692 -6.822 -2.470 1.00 87.62 99 LEU A N 1
ATOM 822 C CA . LEU A 1 99 ? 7.396 -6.644 -3.893 1.00 87.62 99 LEU A CA 1
ATOM 823 C C . LEU A 1 99 ? 8.070 -5.394 -4.462 1.00 87.62 99 LEU A C 1
ATOM 825 O O . LEU A 1 99 ? 8.632 -5.472 -5.544 1.00 87.62 99 LEU A O 1
ATOM 829 N N . ALA A 1 100 ? 8.079 -4.278 -3.734 1.00 84.38 100 ALA A N 1
ATOM 830 C CA . ALA A 1 100 ? 8.741 -3.057 -4.182 1.00 84.38 100 ALA A CA 1
ATOM 831 C C . ALA A 1 100 ? 10.267 -3.195 -4.242 1.00 84.38 100 ALA A C 1
ATOM 833 O O . ALA A 1 100 ? 10.880 -2.703 -5.179 1.00 84.38 100 ALA A O 1
ATOM 834 N N . HIS A 1 101 ? 10.895 -3.925 -3.317 1.00 87.69 101 HIS A N 1
ATOM 835 C CA . HIS A 1 101 ? 12.325 -4.228 -3.436 1.00 87.69 101 HIS A CA 1
ATOM 836 C C . HIS A 1 101 ? 12.637 -5.046 -4.695 1.00 87.69 101 HIS A C 1
ATOM 838 O O . HIS A 1 101 ? 13.586 -4.731 -5.410 1.00 87.69 101 HIS A O 1
ATOM 844 N N . ARG A 1 102 ? 11.809 -6.050 -5.008 1.00 86.81 102 ARG A N 1
ATOM 845 C CA . ARG A 1 102 ? 11.937 -6.820 -6.256 1.00 86.81 102 ARG A CA 1
ATOM 846 C C . ARG A 1 102 ? 11.669 -5.960 -7.490 1.00 86.81 102 ARG A C 1
ATOM 848 O O . ARG A 1 102 ? 12.342 -6.139 -8.498 1.00 86.81 102 ARG A O 1
ATOM 855 N N . LEU A 1 103 ? 10.757 -4.996 -7.389 1.00 82.81 103 LEU A N 1
ATOM 856 C CA . LEU A 1 103 ? 10.466 -4.045 -8.458 1.00 82.81 103 LEU A CA 1
ATOM 857 C C . LEU A 1 103 ? 11.723 -3.253 -8.819 1.00 82.81 103 LEU A C 1
ATOM 859 O O . LEU A 1 103 ? 12.069 -3.176 -9.993 1.00 82.81 103 LEU A O 1
ATOM 863 N N . CYS A 1 104 ? 12.462 -2.762 -7.820 1.00 83.19 104 CYS A N 1
ATOM 864 C CA . CYS A 1 104 ? 13.739 -2.079 -8.038 1.00 83.19 104 CYS A CA 1
ATOM 865 C C . CYS A 1 104 ? 14.768 -2.971 -8.740 1.00 83.19 104 CYS A C 1
ATOM 867 O O . CYS A 1 104 ? 15.507 -2.506 -9.604 1.00 83.19 104 CYS A O 1
ATOM 869 N N . GLU A 1 105 ? 14.849 -4.247 -8.357 1.00 86.50 105 GLU A N 1
ATOM 870 C CA . GLU A 1 105 ? 15.763 -5.198 -8.996 1.00 86.50 105 GLU A CA 1
ATOM 871 C C . GLU A 1 105 ? 15.387 -5.462 -10.456 1.00 86.50 105 GLU A C 1
ATOM 873 O O . GLU A 1 105 ? 16.273 -5.588 -11.297 1.00 86.50 105 GLU A O 1
ATOM 878 N N . ASN A 1 106 ? 14.092 -5.538 -10.761 1.00 81.88 106 ASN A N 1
ATOM 879 C CA . ASN A 1 106 ? 13.599 -5.828 -12.104 1.00 81.88 106 ASN A CA 1
ATOM 880 C C . ASN A 1 106 ? 13.691 -4.622 -13.040 1.00 81.88 106 ASN A C 1
ATOM 882 O O . ASN A 1 106 ? 14.051 -4.807 -14.199 1.00 81.88 106 ASN A O 1
ATOM 886 N N . ILE A 1 107 ? 13.481 -3.404 -12.526 1.00 79.12 107 ILE A N 1
ATOM 887 C CA . ILE A 1 107 ? 13.759 -2.154 -13.252 1.00 79.12 107 ILE A CA 1
ATOM 888 C C . ILE A 1 107 ? 15.232 -2.126 -13.680 1.00 79.12 107 ILE A C 1
ATOM 890 O O . ILE A 1 107 ? 15.526 -2.015 -14.864 1.00 79.12 107 ILE A O 1
ATOM 894 N N . LYS A 1 108 ? 16.165 -2.379 -12.749 1.00 81.88 108 LYS A N 1
ATOM 895 C CA . LYS A 1 108 ? 17.611 -2.431 -13.048 1.00 81.88 108 LYS A CA 1
ATOM 896 C C . LYS A 1 108 ? 18.001 -3.506 -14.065 1.00 81.88 108 LYS A C 1
ATOM 898 O O . LYS A 1 108 ? 19.030 -3.383 -14.721 1.00 81.88 108 LYS A O 1
ATOM 903 N N . LYS A 1 109 ? 17.224 -4.587 -14.161 1.00 84.75 109 LYS A N 1
ATOM 904 C CA . LYS A 1 109 ? 17.428 -5.671 -15.136 1.00 84.75 109 LYS A CA 1
ATOM 905 C C . LYS A 1 109 ? 16.746 -5.399 -16.483 1.00 84.75 109 LYS A C 1
ATOM 907 O O . LYS A 1 109 ? 16.967 -6.169 -17.412 1.00 84.75 109 LYS A O 1
ATOM 912 N N . GLY A 1 110 ? 15.921 -4.354 -16.587 1.00 79.75 110 GLY A N 1
ATOM 913 C CA . GLY A 1 110 ? 15.097 -4.067 -17.763 1.00 79.75 110 GLY A CA 1
ATOM 914 C C . GLY A 1 110 ? 13.969 -5.080 -17.998 1.00 79.75 110 GLY A C 1
ATOM 915 O O . GLY A 1 110 ? 13.470 -5.186 -19.117 1.00 79.75 110 GLY A O 1
ATOM 916 N N . ASP A 1 111 ? 13.572 -5.844 -16.975 1.00 82.25 111 ASP A N 1
ATOM 917 C CA . ASP A 1 111 ? 12.497 -6.842 -17.066 1.00 82.25 111 ASP A CA 1
ATOM 918 C C . ASP A 1 111 ? 11.125 -6.174 -16.869 1.00 82.25 111 ASP A C 1
ATOM 920 O O . ASP A 1 111 ? 10.486 -6.267 -15.817 1.00 82.25 111 ASP A O 1
ATOM 924 N N . TRP A 1 112 ? 10.697 -5.425 -17.887 1.00 81.19 112 TRP A N 1
ATOM 925 C CA . TRP A 1 112 ? 9.490 -4.591 -17.845 1.00 81.19 112 TRP A CA 1
ATOM 926 C C . TRP A 1 112 ? 8.184 -5.388 -17.698 1.00 81.19 112 TRP A C 1
ATOM 928 O O . TRP A 1 112 ? 7.206 -4.876 -17.136 1.00 81.19 112 TRP A O 1
ATOM 938 N N . ASP A 1 113 ? 8.167 -6.644 -18.147 1.00 81.00 113 ASP A N 1
ATOM 939 C CA . ASP A 1 113 ? 7.026 -7.546 -17.977 1.00 81.00 113 ASP A CA 1
ATOM 940 C C . ASP A 1 113 ? 6.825 -7.870 -16.491 1.00 81.00 113 ASP A C 1
ATOM 942 O O . ASP A 1 113 ? 5.720 -7.737 -15.946 1.00 81.00 113 ASP A O 1
ATOM 946 N N . GLU A 1 114 ? 7.910 -8.215 -15.796 1.00 84.94 114 GLU A N 1
ATOM 947 C CA . GLU A 1 114 ? 7.870 -8.486 -14.364 1.00 84.94 114 GLU A CA 1
ATOM 948 C C . GLU A 1 114 ? 7.625 -7.210 -13.541 1.00 84.94 114 GLU A C 1
ATOM 950 O O . GLU A 1 114 ? 6.883 -7.257 -12.553 1.00 84.94 114 GLU A O 1
ATOM 955 N N . VAL A 1 115 ? 8.162 -6.056 -13.960 1.00 78.56 115 VAL A N 1
ATOM 956 C CA . VAL A 1 115 ? 7.853 -4.744 -13.355 1.00 78.56 115 VAL A CA 1
ATOM 957 C C . VAL A 1 115 ? 6.348 -4.485 -13.393 1.00 78.56 115 VAL A C 1
ATOM 959 O O . VAL A 1 115 ? 5.731 -4.208 -12.361 1.00 78.56 115 VAL A O 1
ATOM 962 N N . THR A 1 116 ? 5.727 -4.649 -14.562 1.00 80.38 116 THR A N 1
ATOM 963 C CA . THR A 1 116 ? 4.284 -4.442 -14.744 1.00 80.38 116 THR A CA 1
ATOM 964 C C . THR A 1 116 ? 3.468 -5.384 -13.860 1.00 80.38 116 THR A C 1
ATOM 966 O O . THR A 1 116 ? 2.525 -4.961 -13.179 1.00 80.38 116 THR A O 1
ATOM 969 N N . ARG A 1 117 ? 3.856 -6.664 -13.804 1.00 85.25 117 ARG A N 1
ATOM 970 C CA . ARG A 1 117 ? 3.202 -7.666 -12.954 1.00 85.25 117 ARG A CA 1
ATOM 971 C C . ARG A 1 117 ? 3.281 -7.295 -11.474 1.00 85.25 117 ARG A C 1
ATOM 973 O O . ARG A 1 117 ? 2.281 -7.380 -10.757 1.00 85.25 117 ARG A O 1
ATOM 980 N N . GLN A 1 118 ? 4.453 -6.872 -11.007 1.00 84.38 118 GLN A N 1
ATOM 981 C CA . GLN A 1 118 ? 4.676 -6.516 -9.607 1.00 84.38 118 GLN A CA 1
ATOM 982 C C . GLN A 1 118 ? 3.934 -5.242 -9.204 1.00 84.38 118 GLN A C 1
ATOM 984 O O . GLN A 1 118 ? 3.336 -5.216 -8.127 1.00 84.38 118 GLN A O 1
ATOM 989 N N . VAL A 1 119 ? 3.873 -4.235 -10.080 1.00 82.00 119 VAL A N 1
ATOM 990 C CA . VAL A 1 119 ? 3.019 -3.053 -9.878 1.00 82.00 119 VAL A CA 1
ATOM 991 C C . VAL A 1 119 ? 1.551 -3.465 -9.739 1.00 82.00 119 VAL A C 1
ATOM 993 O O . VAL A 1 119 ? 0.870 -3.012 -8.818 1.00 82.00 119 VAL A O 1
ATOM 996 N N . GLY A 1 120 ? 1.068 -4.381 -10.585 1.00 79.94 120 GLY A N 1
ATOM 997 C CA . GLY A 1 120 ? -0.287 -4.933 -10.485 1.00 79.94 120 GLY A CA 1
ATOM 998 C C . GLY A 1 120 ? -0.572 -5.590 -9.129 1.00 79.94 120 GLY A C 1
ATOM 999 O O . GLY A 1 120 ? -1.602 -5.314 -8.511 1.00 79.94 120 GLY A O 1
ATOM 1000 N N . LEU A 1 121 ? 0.361 -6.400 -8.621 1.00 87.38 121 LEU A N 1
ATOM 1001 C CA . LEU A 1 121 ? 0.238 -7.035 -7.304 1.00 87.38 121 LEU A CA 1
ATOM 1002 C C . LEU A 1 121 ? 0.215 -6.013 -6.165 1.00 87.38 121 LEU A C 1
ATOM 1004 O O . LEU A 1 121 ? -0.634 -6.100 -5.277 1.00 87.38 121 LEU A O 1
ATOM 1008 N N . ILE A 1 122 ? 1.118 -5.032 -6.197 1.00 84.56 122 ILE A N 1
ATOM 1009 C C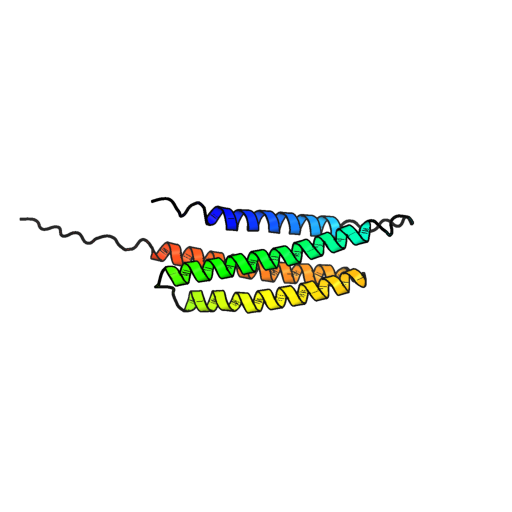A . ILE A 1 122 ? 1.170 -3.958 -5.199 1.00 84.56 122 ILE A CA 1
ATOM 1010 C C . ILE A 1 122 ? -0.156 -3.191 -5.182 1.00 84.56 122 ILE A C 1
ATOM 1012 O O . ILE A 1 122 ? -0.709 -2.953 -4.107 1.00 84.56 122 ILE A O 1
ATOM 1016 N N . ASN A 1 123 ? -0.703 -2.876 -6.359 1.00 81.06 123 ASN A N 1
ATOM 1017 C CA . ASN A 1 123 ? -1.986 -2.193 -6.501 1.00 81.06 123 ASN A CA 1
ATOM 1018 C C . ASN A 1 123 ? -3.152 -3.022 -5.954 1.00 81.06 123 ASN A C 1
ATOM 1020 O O . ASN A 1 123 ? -4.009 -2.473 -5.261 1.00 81.06 123 ASN A O 1
ATOM 1024 N N . GLY A 1 124 ? -3.170 -4.331 -6.215 1.00 83.62 124 GLY A N 1
ATOM 1025 C CA . GLY A 1 124 ? -4.171 -5.241 -5.659 1.00 83.62 124 GLY A CA 1
ATOM 1026 C C . GLY A 1 124 ? -4.141 -5.273 -4.129 1.00 83.62 124 GLY A C 1
ATOM 1027 O O . GLY A 1 124 ? -5.179 -5.127 -3.487 1.00 83.62 124 GLY A O 1
ATOM 1028 N N . LEU A 1 125 ? -2.946 -5.374 -3.537 1.00 86.00 125 LEU A N 1
ATOM 1029 C CA . LEU A 1 125 ? -2.771 -5.364 -2.080 1.00 86.00 125 LEU A CA 1
ATOM 1030 C C . LEU A 1 125 ? -3.184 -4.021 -1.452 1.00 86.00 125 LEU A C 1
ATOM 1032 O O . LEU A 1 125 ? -3.882 -4.014 -0.439 1.00 86.00 125 LEU A O 1
ATOM 1036 N N . SER A 1 126 ? -2.831 -2.893 -2.079 1.00 83.25 126 SER A N 1
ATOM 1037 C CA . SER A 1 126 ? -3.249 -1.559 -1.620 1.00 83.25 126 SER A CA 1
ATOM 1038 C C . SER A 1 126 ? -4.766 -1.388 -1.702 1.00 83.25 126 SER A C 1
ATOM 1040 O O . SER A 1 126 ? -5.375 -0.799 -0.809 1.00 83.25 126 SER A O 1
ATOM 1042 N N . GLY A 1 127 ? -5.383 -1.899 -2.774 1.00 80.12 127 GLY A N 1
ATOM 1043 C CA . GLY A 1 127 ? -6.835 -1.906 -2.947 1.00 80.12 127 GLY A CA 1
ATOM 1044 C C . GLY A 1 127 ? -7.530 -2.693 -1.842 1.00 80.12 127 GLY A C 1
ATOM 1045 O O . GLY A 1 127 ? -8.446 -2.172 -1.216 1.00 80.12 127 GLY A O 1
ATOM 1046 N N . MET A 1 128 ? -7.023 -3.887 -1.534 1.00 86.19 128 MET A N 1
ATOM 1047 C CA . MET A 1 128 ? -7.555 -4.745 -0.477 1.00 86.19 128 MET A CA 1
ATOM 1048 C C . MET A 1 128 ? -7.517 -4.069 0.901 1.00 86.19 128 MET A C 1
ATOM 1050 O O . MET A 1 128 ? -8.548 -4.032 1.563 1.00 86.19 128 MET A O 1
ATOM 1054 N N . ILE A 1 129 ? -6.387 -3.463 1.307 1.00 85.00 129 ILE A N 1
ATOM 1055 C CA . ILE A 1 129 ? -6.305 -2.709 2.579 1.00 85.00 129 ILE A CA 1
ATOM 1056 C C . ILE A 1 129 ? -7.335 -1.576 2.601 1.00 85.00 129 ILE A C 1
ATOM 1058 O O . ILE A 1 129 ? -8.020 -1.360 3.598 1.00 85.00 129 ILE A O 1
ATOM 1062 N N . ARG A 1 130 ? -7.452 -0.823 1.502 1.00 81.62 130 ARG A N 1
ATOM 1063 C CA . ARG A 1 130 ? -8.357 0.328 1.428 1.00 81.62 130 ARG A CA 1
ATOM 1064 C C . ARG A 1 130 ? -9.819 -0.090 1.541 1.00 81.62 130 ARG A C 1
ATOM 1066 O O . ARG A 1 130 ? -10.583 0.567 2.247 1.00 81.62 130 ARG A O 1
ATOM 1073 N N . ASP A 1 131 ? -10.213 -1.117 0.802 1.00 80.31 131 ASP A N 1
ATOM 1074 C CA . ASP A 1 131 ? -11.601 -1.560 0.743 1.00 80.31 131 ASP A CA 1
ATOM 1075 C C . ASP A 1 131 ? -12.010 -2.193 2.087 1.00 80.31 131 ASP A C 1
ATOM 1077 O O . ASP A 1 131 ? -13.090 -1.896 2.602 1.00 80.31 131 ASP A O 1
ATOM 1081 N N . ASP A 1 132 ? -11.093 -2.930 2.724 1.00 86.31 132 ASP A N 1
ATOM 1082 C CA . ASP A 1 132 ? -11.249 -3.462 4.081 1.00 86.31 132 ASP A CA 1
ATOM 1083 C C . ASP A 1 132 ? -11.383 -2.336 5.123 1.00 86.31 132 ASP A C 1
ATOM 1085 O O . ASP A 1 132 ? -12.335 -2.310 5.907 1.00 86.31 132 ASP A O 1
ATOM 1089 N N . ALA A 1 133 ? -10.512 -1.322 5.063 1.00 82.06 133 ALA A N 1
ATOM 1090 C CA . ALA A 1 133 ? -10.555 -0.168 5.961 1.00 82.06 133 ALA A CA 1
ATOM 1091 C C . ALA A 1 133 ? -11.861 0.620 5.813 1.00 82.06 133 ALA A C 1
ATOM 1093 O O . ALA A 1 133 ? -12.420 1.092 6.803 1.00 82.06 133 ALA A O 1
ATOM 1094 N N . ARG A 1 134 ? -12.390 0.726 4.589 1.00 79.2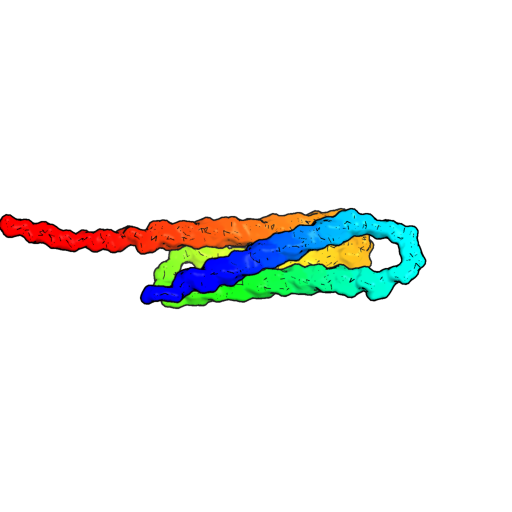5 134 ARG A N 1
ATOM 1095 C CA . ARG A 1 134 ? -13.705 1.325 4.343 1.00 79.25 134 ARG A CA 1
ATOM 1096 C C . ARG A 1 134 ? -14.818 0.535 5.015 1.00 79.25 134 ARG A C 1
ATOM 1098 O O . ARG A 1 134 ? -15.666 1.141 5.660 1.00 79.25 134 ARG A O 1
ATOM 1105 N N . ALA A 1 135 ? -14.788 -0.790 4.905 1.00 83.75 135 ALA A N 1
ATOM 1106 C CA . ALA A 1 135 ? -15.767 -1.650 5.555 1.00 83.75 135 ALA A CA 1
ATOM 1107 C C . ALA A 1 135 ? -15.719 -1.523 7.090 1.00 83.75 135 ALA A C 1
ATOM 1109 O O . ALA A 1 135 ? -16.774 -1.450 7.715 1.00 83.75 135 ALA A O 1
ATOM 1110 N N . ILE A 1 136 ? -14.522 -1.420 7.689 1.00 82.38 136 ILE A N 1
ATOM 1111 C CA . ILE A 1 136 ? -14.349 -1.159 9.134 1.00 82.38 136 ILE A CA 1
ATOM 1112 C C . ILE A 1 136 ? -14.964 0.188 9.527 1.00 82.38 136 ILE A C 1
ATOM 1114 O O . ILE A 1 136 ? -15.699 0.283 10.504 1.00 82.38 136 ILE A O 1
ATOM 1118 N N . LEU A 1 137 ? -14.669 1.255 8.782 1.00 78.88 137 LEU A N 1
ATOM 1119 C CA . LEU A 1 137 ? -15.189 2.586 9.106 1.00 78.88 137 LEU A CA 1
ATOM 1120 C C . LEU A 1 137 ? -16.716 2.643 8.979 1.00 78.88 137 LEU A C 1
ATOM 1122 O O . LEU A 1 137 ? -17.380 3.242 9.824 1.00 78.88 137 LEU A O 1
ATOM 1126 N N . SER A 1 138 ? -17.275 1.987 7.961 1.00 78.31 138 SER A N 1
ATOM 1127 C CA . SER A 1 138 ? -18.722 1.867 7.791 1.00 78.31 138 SER A CA 1
ATOM 1128 C C . SER A 1 138 ? -19.375 1.084 8.931 1.00 78.31 138 SER A C 1
ATOM 1130 O O . SER A 1 138 ? -20.410 1.520 9.427 1.00 78.31 138 SER A O 1
ATOM 1132 N N . SER A 1 139 ? -18.778 -0.021 9.392 1.00 80.12 139 SER A N 1
ATOM 1133 C CA . SER A 1 139 ? -19.345 -0.796 10.503 1.00 80.12 139 SER A CA 1
ATOM 1134 C C . SER A 1 139 ? -19.284 -0.041 11.831 1.00 80.12 139 SER A C 1
ATOM 1136 O O . SER A 1 139 ? -20.248 -0.057 12.589 1.00 80.12 139 SER A O 1
ATOM 1138 N N . LEU A 1 140 ? -18.199 0.686 12.107 1.00 75.56 140 LEU A N 1
ATOM 1139 C CA . LEU A 1 140 ? -18.086 1.501 13.321 1.00 75.56 140 LEU A CA 1
ATOM 1140 C C . LEU A 1 140 ? -19.078 2.674 13.332 1.00 75.56 140 LEU A C 1
ATOM 1142 O O . LEU A 1 140 ? -19.625 3.001 14.382 1.00 75.56 140 LEU A O 1
ATOM 1146 N N . SER A 1 141 ? -19.344 3.290 12.174 1.00 74.31 141 SER A N 1
ATOM 1147 C CA . SER A 1 141 ? -20.299 4.400 12.069 1.00 74.31 141 SER A CA 1
ATOM 1148 C C . SER A 1 141 ? -21.747 3.968 12.303 1.00 74.31 141 SER A C 1
ATOM 1150 O O . SER A 1 141 ? -22.509 4.747 12.860 1.00 74.31 141 SER A O 1
ATOM 1152 N N . LEU A 1 142 ? -22.132 2.757 11.888 1.00 61.44 142 LEU A N 1
ATOM 1153 C CA . LEU A 1 142 ? -23.504 2.259 12.053 1.00 61.44 142 LEU A CA 1
ATOM 1154 C C . LEU A 1 142 ? -23.835 1.897 13.506 1.00 61.44 142 LEU A C 1
ATOM 1156 O O . LEU A 1 142 ? -24.975 2.039 13.920 1.00 61.44 142 LEU A O 1
ATOM 1160 N N . ASN A 1 143 ? -22.839 1.490 14.295 1.00 58.72 143 ASN A N 1
ATOM 1161 C CA . ASN A 1 143 ? -23.028 1.147 15.709 1.00 58.72 143 ASN A CA 1
ATOM 1162 C C . ASN A 1 143 ? -23.043 2.374 16.647 1.00 58.72 143 ASN A C 1
ATOM 1164 O O . ASN A 1 143 ? -23.129 2.213 17.858 1.00 58.72 143 ASN A O 1
ATOM 1168 N N . SER A 1 144 ? -22.907 3.597 16.116 1.00 56.88 144 SER A N 1
ATOM 1169 C CA . SER A 1 144 ? -22.799 4.827 16.920 1.00 56.88 144 SER A CA 1
ATOM 1170 C C . SER A 1 144 ? -24.139 5.542 17.170 1.00 56.88 144 SER A C 1
ATOM 1172 O O . SER A 1 144 ? -24.157 6.493 17.948 1.00 56.88 144 SER A O 1
ATOM 1174 N N . ASP A 1 145 ? -25.229 5.124 16.511 1.00 52.44 145 ASP A N 1
ATOM 1175 C CA . ASP A 1 145 ? -26.503 5.869 16.453 1.00 52.44 145 ASP A CA 1
ATOM 1176 C C . ASP A 1 145 ? -27.646 5.279 17.317 1.00 52.44 145 ASP A C 1
ATOM 1178 O O . ASP A 1 145 ? -28.742 5.836 17.323 1.00 52.44 145 ASP A O 1
ATOM 1182 N N . ASP A 1 146 ? -27.413 4.212 18.094 1.00 49.72 146 ASP A N 1
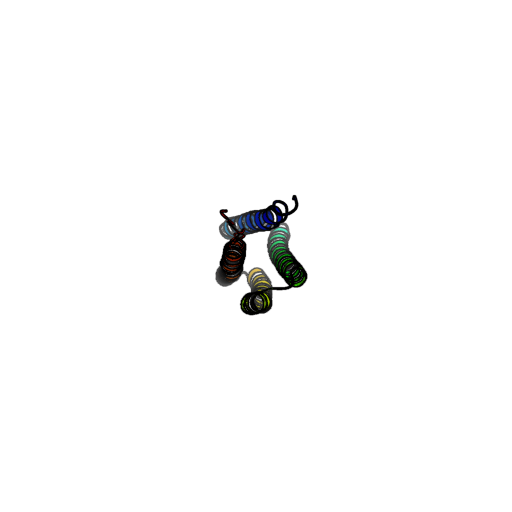ATOM 1183 C CA . ASP A 1 146 ? -28.477 3.485 18.826 1.00 49.72 146 ASP A CA 1
ATOM 1184 C C . ASP A 1 146 ? -28.630 3.828 20.328 1.00 49.72 146 ASP A C 1
ATOM 1186 O O . ASP A 1 146 ? -29.265 3.096 21.082 1.00 49.72 146 ASP A O 1
ATOM 1190 N N . GLU A 1 147 ? -28.147 4.987 20.783 1.00 51.41 147 GLU A N 1
ATOM 1191 C CA . GLU A 1 147 ? -28.508 5.535 22.107 1.00 51.41 147 GLU A CA 1
ATOM 1192 C C . GLU A 1 147 ? -29.692 6.515 21.978 1.00 51.41 147 GLU A C 1
ATOM 1194 O O . GLU A 1 147 ? -29.603 7.705 22.299 1.00 51.41 147 GLU A O 1
ATOM 1199 N N . VAL A 1 148 ? -30.840 6.033 21.484 1.00 52.56 148 VAL A N 1
ATOM 1200 C CA . VAL A 1 148 ? -32.108 6.763 21.634 1.00 52.56 148 VAL A CA 1
ATOM 1201 C C . VAL A 1 148 ? -32.617 6.534 23.054 1.00 52.56 148 VAL A C 1
ATOM 1203 O O . VAL A 1 148 ? -33.269 5.540 23.363 1.00 52.56 148 VAL A O 1
ATOM 1206 N N . SER A 1 149 ? -32.294 7.506 23.906 1.00 51.78 149 SER A N 1
ATOM 1207 C CA . SER A 1 149 ? -32.882 7.788 25.215 1.00 51.78 149 SER A CA 1
ATOM 1208 C C . SER A 1 149 ? -34.343 7.327 25.320 1.00 51.78 149 SER A C 1
ATOM 1210 O O . SER A 1 149 ? -35.251 7.974 24.792 1.00 51.78 149 SER A O 1
ATOM 1212 N N . THR A 1 150 ? -34.594 6.238 26.053 1.00 50.28 150 THR A N 1
ATOM 1213 C CA . THR A 1 150 ? -35.928 5.927 26.579 1.00 50.28 150 THR A CA 1
ATOM 1214 C C . THR A 1 150 ? -36.224 6.894 27.719 1.00 50.28 150 THR A C 1
ATOM 1216 O O . THR A 1 150 ? -36.169 6.535 28.899 1.00 50.28 150 THR A O 1
ATOM 1219 N N . ASP A 1 151 ? -36.474 8.154 27.369 1.00 53.81 151 ASP A N 1
ATOM 1220 C CA . ASP A 1 151 ? -36.934 9.136 28.332 1.00 53.81 151 ASP A CA 1
ATOM 1221 C C . ASP A 1 151 ? -38.367 8.782 28.742 1.00 53.81 151 ASP A C 1
ATOM 1223 O O . ASP A 1 151 ? -39.274 8.597 27.925 1.00 53.81 151 ASP A O 1
ATOM 1227 N N . LYS A 1 152 ? -38.518 8.618 30.052 1.00 54.56 152 LYS A N 1
ATOM 1228 C CA . LYS A 1 152 ? -39.747 8.346 30.788 1.00 54.56 152 LYS A CA 1
ATOM 1229 C C . LYS A 1 152 ? -40.887 9.247 30.311 1.00 54.56 152 LYS A C 1
ATOM 1231 O O . LYS A 1 152 ? -40.974 10.404 30.712 1.00 54.56 152 LYS A O 1
ATOM 1236 N N . MET A 1 153 ? -41.864 8.685 29.603 1.00 59.28 153 MET A N 1
ATOM 1237 C CA . MET A 1 153 ? -43.201 9.277 29.597 1.00 59.28 153 MET A CA 1
ATOM 1238 C C . MET A 1 153 ? -43.948 8.828 30.854 1.00 59.28 153 MET A C 1
ATOM 1240 O O . MET A 1 153 ? -44.630 7.807 30.872 1.00 59.28 153 MET A O 1
ATOM 1244 N N . HIS A 1 154 ? -43.777 9.596 31.929 1.00 60.00 154 HIS A N 1
ATOM 1245 C CA . HIS A 1 154 ? -44.677 9.580 33.074 1.00 60.00 154 HIS A CA 1
ATOM 1246 C C . HIS A 1 154 ? -45.890 10.448 32.714 1.00 60.00 154 HIS A C 1
ATOM 1248 O O . HIS A 1 154 ? -45.782 11.673 32.695 1.00 60.00 154 HIS A O 1
ATOM 1254 N N . PHE A 1 155 ? -47.026 9.828 32.396 1.00 52.31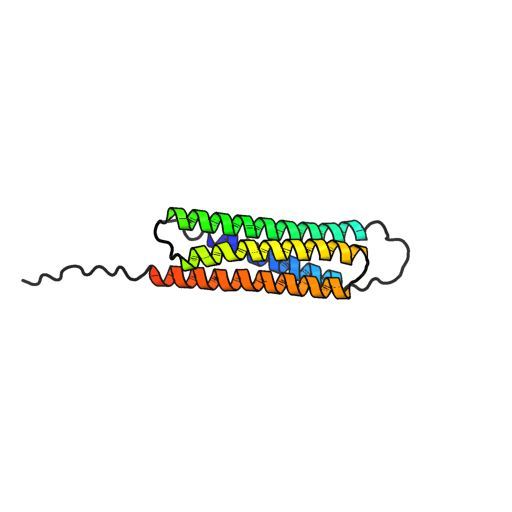 155 PHE A N 1
ATOM 1255 C CA . PHE A 1 155 ? -48.297 10.535 32.234 1.00 52.31 155 PHE A CA 1
ATOM 1256 C C . PHE A 1 155 ? -49.133 10.333 33.502 1.00 52.31 155 PHE A C 1
ATOM 1258 O O . PHE A 1 155 ? -49.285 9.200 33.960 1.00 52.31 155 PHE A O 1
ATOM 1265 N N . CYS A 1 156 ? -49.562 11.450 34.094 1.00 64.81 156 CYS A N 1
ATOM 1266 C CA . CYS A 1 156 ? -50.356 11.529 35.321 1.00 64.81 156 CYS A CA 1
ATOM 1267 C C . CYS A 1 156 ? -51.796 11.043 35.133 1.00 64.81 156 CYS A C 1
ATOM 1269 O O . CYS A 1 156 ? -52.330 11.210 34.012 1.00 64.81 156 CYS A O 1
#